Protein AF-A0AAD3Y003-F1 (afdb_monomer_lite)

Radius of gyration: 23.34 Å; chains: 1; bounding box: 51×52×50 Å

pLDDT: mean 77.71, std 16.27, range [41.53, 95.44]

InterPro domains:
  IPR013654 PAS fold-2 [PF08446] (29-73)
  IPR035965 PAS domain superfamily [SSF55785] (35-78)

Organism: Nepenthes gracilis (NCBI:txid150966)

Secondary structure (DSSP, 8-state):
-------GGG-------S-----HHHHHHHHHHHHS-----TTS--EEE-TTT-BEEEE-TTHHHHTT-S--S---TT---SS-TT-B-

Sequence (89 aa):
MSERLVNYSSSTDFNVSTSITSDPTTISAYLQKTQRGSLIQSFGCLIAADEKTFGVLTYSDNALELLNLAPHVVPNIEQREALAFGTDI

Foldseek 3Di:
DDDPPDDPPPPDPPPCPDDPPDDPVNVVVVCCCVVVVPDDDPPAKDWDADPPQQWTPDIDPCHCVRVVQPPPDDDDPPDDRSHDGGDHD

Structure (mmCIF, N/CA/C/O backbone):
data_AF-A0AAD3Y003-F1
#
_entry.id   AF-A0AAD3Y003-F1
#
loop_
_atom_site.group_PDB
_atom_site.id
_atom_site.type_symbol
_atom_site.label_atom_id
_atom_sit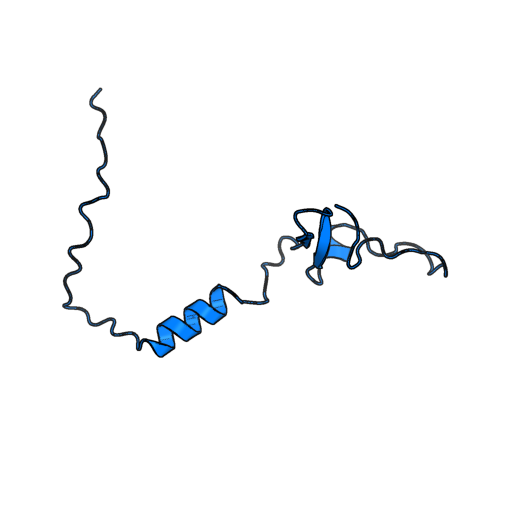e.label_alt_id
_atom_site.label_comp_id
_atom_site.label_asym_id
_atom_site.label_entity_id
_atom_site.label_seq_id
_atom_site.pdbx_PDB_ins_code
_atom_site.Cartn_x
_atom_site.Cartn_y
_atom_site.Cartn_z
_atom_site.occupancy
_atom_site.B_iso_or_equiv
_atom_site.auth_seq_id
_atom_site.auth_comp_id
_atom_site.auth_asym_id
_atom_site.auth_atom_id
_atom_site.pdbx_PDB_model_num
ATOM 1 N N . MET A 1 1 ? 33.364 31.702 5.483 1.00 41.53 1 MET A N 1
ATOM 2 C CA . MET A 1 1 ? 32.806 30.371 5.172 1.00 41.53 1 MET A CA 1
ATOM 3 C C . MET A 1 1 ? 31.835 30.575 4.022 1.00 41.53 1 MET A C 1
ATOM 5 O O . MET A 1 1 ? 30.848 31.261 4.221 1.00 41.53 1 MET A O 1
ATOM 9 N N . SER A 1 2 ? 32.208 30.168 2.806 1.00 47.62 2 SER A N 1
ATOM 10 C CA . SER A 1 2 ? 31.446 30.472 1.585 1.00 47.62 2 SER A CA 1
ATOM 11 C C . SER A 1 2 ? 30.383 29.397 1.375 1.00 47.62 2 SER A C 1
ATOM 13 O O . SER A 1 2 ? 30.727 28.237 1.142 1.00 47.62 2 SER A O 1
ATOM 15 N N . GLU A 1 3 ? 29.112 29.762 1.523 1.00 55.53 3 GLU A N 1
ATOM 16 C CA . GLU A 1 3 ? 27.981 28.866 1.298 1.00 55.53 3 GLU A CA 1
ATOM 17 C C . GLU A 1 3 ? 27.871 28.572 -0.198 1.00 55.53 3 GLU A C 1
ATOM 19 O O . GLU A 1 3 ? 27.558 29.433 -1.021 1.00 55.53 3 GLU A O 1
ATOM 24 N N . ARG A 1 4 ? 28.192 27.333 -0.570 1.00 63.56 4 ARG A N 1
ATOM 25 C CA . ARG A 1 4 ? 28.080 26.859 -1.946 1.00 63.56 4 ARG A CA 1
ATOM 26 C C . ARG A 1 4 ? 26.599 26.581 -2.218 1.00 63.56 4 ARG A C 1
ATOM 28 O O . ARG A 1 4 ? 26.114 25.488 -1.950 1.00 63.56 4 ARG A O 1
ATOM 35 N N . LEU A 1 5 ? 25.880 27.588 -2.710 1.00 66.81 5 LEU A N 1
ATOM 36 C CA . LEU A 1 5 ? 24.508 27.445 -3.197 1.00 66.81 5 LEU A CA 1
ATOM 37 C C . LEU A 1 5 ? 24.515 26.517 -4.422 1.00 66.81 5 LEU A C 1
ATOM 39 O O . LEU A 1 5 ? 24.953 26.903 -5.506 1.00 66.81 5 LEU A O 1
ATOM 43 N N . VAL A 1 6 ? 24.077 25.272 -4.243 1.00 61.84 6 VAL A N 1
ATOM 44 C CA . VAL A 1 6 ? 24.021 24.283 -5.326 1.00 61.84 6 VAL A CA 1
ATOM 45 C C . VAL A 1 6 ? 22.733 24.504 -6.117 1.00 61.84 6 VAL A C 1
ATOM 47 O O . VAL A 1 6 ? 21.648 24.130 -5.680 1.00 61.84 6 VAL A O 1
ATOM 50 N N . ASN A 1 7 ? 22.847 25.152 -7.276 1.00 55.34 7 ASN A N 1
ATOM 51 C CA . ASN A 1 7 ? 21.736 25.334 -8.203 1.00 55.34 7 ASN A CA 1
ATOM 52 C C . ASN A 1 7 ? 21.551 24.054 -9.040 1.00 55.34 7 ASN A C 1
ATOM 54 O O . ASN A 1 7 ? 22.371 23.746 -9.901 1.00 55.34 7 ASN A O 1
ATOM 58 N N . TYR A 1 8 ? 20.477 23.308 -8.774 1.00 55.72 8 TYR A N 1
ATOM 59 C CA . TYR A 1 8 ? 20.128 22.061 -9.471 1.00 55.72 8 TYR A CA 1
ATOM 60 C C . TYR A 1 8 ? 19.499 22.275 -10.858 1.00 55.72 8 TYR A C 1
ATOM 62 O O . TYR A 1 8 ? 19.235 21.312 -11.574 1.00 55.72 8 TYR A O 1
ATOM 70 N N . SER A 1 9 ? 19.266 23.525 -11.267 1.00 60.09 9 SER A N 1
ATOM 71 C CA . SER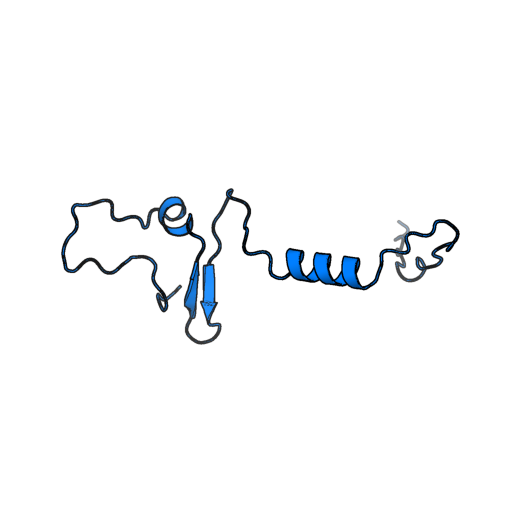 A 1 9 ? 18.490 23.853 -12.466 1.00 60.09 9 SER A CA 1
ATOM 72 C C . SER A 1 9 ? 19.269 23.755 -13.788 1.00 60.09 9 SER A C 1
ATOM 74 O O . SER A 1 9 ? 18.719 24.128 -14.821 1.00 60.09 9 SER A O 1
ATOM 76 N N . SER A 1 10 ? 20.524 23.280 -13.793 1.00 57.53 10 SER A N 1
ATOM 77 C CA . SER A 1 10 ? 21.364 23.241 -15.007 1.00 57.53 10 SER A CA 1
ATOM 78 C C . SER A 1 10 ? 21.718 21.840 -15.524 1.00 57.53 10 SER A C 1
ATOM 80 O O . SER A 1 10 ? 22.611 21.719 -16.358 1.00 57.53 10 SER A O 1
ATOM 82 N N . SER A 1 11 ? 21.068 20.770 -15.060 1.00 54.50 11 SER A N 1
ATOM 83 C CA . SER A 1 11 ? 21.366 19.417 -15.555 1.00 54.50 11 SER A CA 1
ATOM 84 C C . SER A 1 11 ? 20.210 18.846 -16.372 1.00 54.50 11 SER A C 1
ATOM 86 O O . SER A 1 11 ? 19.504 17.949 -15.928 1.00 54.50 11 SER A O 1
ATOM 88 N N . THR A 1 12 ? 20.008 19.383 -17.577 1.00 58.47 12 THR A N 1
ATOM 89 C CA . THR A 1 12 ? 19.271 18.682 -18.647 1.00 58.47 12 THR A CA 1
ATOM 90 C C . THR A 1 12 ? 19.937 18.848 -20.016 1.00 58.47 12 THR A C 1
ATOM 92 O O . THR A 1 12 ? 19.263 18.854 -21.035 1.00 58.47 12 THR A O 1
ATOM 95 N N . ASP A 1 13 ? 21.270 18.892 -20.078 1.00 49.47 13 ASP A N 1
ATOM 96 C CA . ASP A 1 13 ? 21.973 18.662 -21.347 1.00 49.47 13 ASP A CA 1
ATOM 97 C C . ASP A 1 13 ? 22.224 17.156 -21.508 1.00 49.47 13 ASP A C 1
ATOM 99 O O . ASP A 1 13 ? 23.326 16.635 -21.324 1.00 49.47 13 ASP A O 1
ATOM 103 N N . PHE A 1 14 ? 21.143 16.423 -21.789 1.00 54.28 14 PHE A N 1
ATOM 104 C CA . PHE A 1 14 ? 21.197 15.008 -22.142 1.00 54.28 14 PHE A CA 1
ATOM 105 C C . PHE A 1 14 ? 21.755 14.893 -23.565 1.00 54.28 14 PHE A C 1
ATOM 107 O O . PHE A 1 14 ? 21.032 15.050 -24.548 1.00 54.28 14 PHE A O 1
ATOM 114 N N . ASN A 1 15 ? 23.065 14.654 -23.686 1.00 50.00 15 ASN A N 1
ATOM 115 C CA . ASN A 1 15 ? 23.697 14.303 -24.955 1.00 50.00 15 ASN A CA 1
ATOM 116 C C . ASN A 1 15 ? 23.043 13.021 -25.501 1.00 50.00 15 ASN A C 1
ATOM 118 O O . ASN A 1 15 ? 23.347 11.913 -25.059 1.00 50.00 15 ASN A O 1
ATOM 122 N N . VAL A 1 16 ? 22.140 13.195 -26.467 1.00 55.72 16 VAL A N 1
ATOM 123 C CA . VAL A 1 16 ? 21.288 12.175 -27.097 1.00 55.72 16 VAL A CA 1
ATOM 124 C C . VAL A 1 16 ? 22.084 11.261 -28.053 1.00 55.72 16 VAL A C 1
ATOM 126 O O . VAL A 1 16 ? 2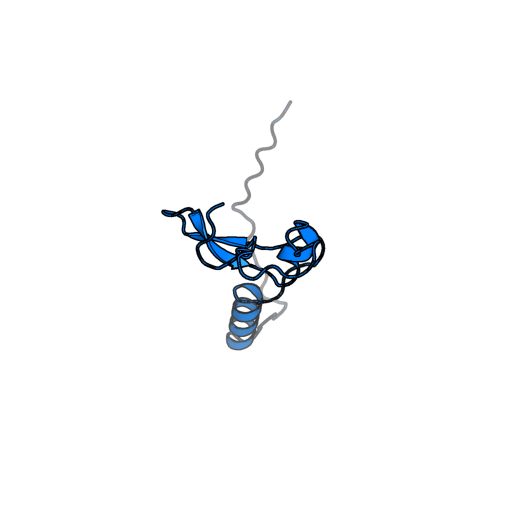1.636 10.891 -29.126 1.00 55.72 16 VAL A O 1
ATOM 129 N N . SER A 1 17 ? 23.304 10.879 -27.673 1.00 49.78 17 SER A N 1
ATOM 130 C CA . SER A 1 17 ? 24.184 10.010 -28.473 1.00 49.78 17 SER A CA 1
ATOM 131 C C . SER A 1 17 ? 24.351 8.607 -27.876 1.00 49.78 17 SER A C 1
ATOM 133 O O . SER A 1 17 ? 25.197 7.830 -28.306 1.00 49.78 17 SER A O 1
ATOM 135 N N . THR A 1 18 ? 23.533 8.234 -26.891 1.00 49.75 18 THR A N 1
ATOM 136 C CA . THR A 1 18 ? 23.327 6.834 -26.497 1.00 49.75 18 THR A CA 1
ATOM 137 C C . THR A 1 18 ? 21.830 6.606 -26.407 1.00 49.75 18 THR A C 1
ATOM 139 O O . THR A 1 18 ? 21.184 6.937 -25.418 1.00 49.75 18 THR A O 1
ATOM 142 N N . SER A 1 19 ? 21.275 6.113 -27.507 1.00 52.41 19 SER A N 1
ATOM 143 C CA . SER A 1 19 ? 19.865 5.814 -27.709 1.00 52.41 19 SER A CA 1
ATOM 144 C C . SER A 1 19 ? 19.366 4.774 -26.700 1.00 52.41 19 SER A C 1
ATOM 146 O O . SER A 1 19 ? 19.273 3.591 -27.007 1.00 52.41 19 SER A O 1
ATOM 148 N N . ILE A 1 20 ? 18.986 5.207 -25.497 1.00 60.88 20 ILE A N 1
ATOM 149 C CA . ILE A 1 20 ? 17.981 4.500 -24.699 1.00 60.88 20 ILE A CA 1
ATOM 150 C C . ILE A 1 20 ? 16.627 4.912 -25.281 1.00 60.88 20 ILE A C 1
ATOM 152 O O . ILE A 1 20 ? 15.871 5.669 -24.681 1.00 60.88 20 ILE A O 1
ATOM 156 N N . THR A 1 21 ? 16.327 4.483 -26.505 1.00 59.78 21 THR A N 1
ATOM 157 C CA . THR A 1 21 ? 14.961 4.565 -27.027 1.00 59.78 21 THR A CA 1
ATOM 158 C C . THR A 1 21 ? 14.200 3.389 -26.431 1.00 59.78 21 THR A C 1
ATOM 160 O O . THR A 1 21 ? 13.983 2.378 -27.099 1.00 59.78 21 THR A O 1
ATOM 163 N N . SER A 1 22 ? 13.878 3.458 -25.138 1.00 65.19 22 SER A N 1
ATOM 164 C CA . SER A 1 22 ? 12.883 2.549 -24.585 1.00 65.19 22 SER A CA 1
ATOM 165 C C . SER A 1 22 ? 11.551 2.887 -25.243 1.00 65.19 22 SER A C 1
ATOM 167 O O . SER A 1 22 ? 11.121 4.040 -25.266 1.00 65.19 22 SER A O 1
ATOM 169 N N . ASP A 1 23 ? 10.927 1.876 -25.839 1.00 81.12 23 ASP A N 1
ATOM 170 C CA . ASP A 1 23 ? 9.633 2.037 -26.480 1.00 81.12 23 ASP A CA 1
ATOM 171 C C . ASP A 1 23 ? 8.619 2.604 -25.456 1.00 81.12 23 ASP A C 1
ATOM 173 O O . ASP A 1 23 ? 8.600 2.141 -24.306 1.00 81.12 23 ASP A O 1
ATOM 177 N N . PRO A 1 24 ? 7.779 3.595 -25.817 1.00 85.50 24 PRO A N 1
ATOM 178 C CA . PRO A 1 24 ? 6.811 4.199 -24.897 1.00 85.50 24 PRO A CA 1
ATOM 179 C C . PRO A 1 24 ? 5.910 3.180 -24.183 1.00 85.50 24 PRO A C 1
ATOM 181 O O . PRO A 1 24 ? 5.500 3.406 -23.039 1.00 85.50 24 PRO A O 1
ATOM 184 N N . THR A 1 25 ? 5.631 2.032 -24.811 1.00 87.50 25 THR A N 1
ATOM 185 C CA . THR A 1 25 ? 4.871 0.938 -24.190 1.00 87.50 25 THR A CA 1
ATOM 186 C C . THR A 1 25 ? 5.664 0.244 -23.084 1.00 87.50 25 THR A C 1
ATOM 188 O O . THR A 1 25 ? 5.091 -0.101 -22.053 1.00 87.50 25 THR A O 1
ATOM 191 N N . THR A 1 26 ? 6.987 0.122 -23.230 1.00 90.94 26 THR A N 1
ATOM 192 C CA . THR A 1 26 ? 7.879 -0.452 -22.210 1.00 90.94 26 THR A CA 1
ATOM 193 C C . THR A 1 26 ? 7.936 0.446 -20.978 1.00 90.94 26 THR A C 1
ATOM 195 O O . THR A 1 26 ? 7.835 -0.041 -19.851 1.00 90.94 26 THR A O 1
ATOM 198 N N . ILE A 1 27 ? 8.032 1.764 -21.182 1.00 92.50 27 ILE A N 1
ATOM 199 C CA . ILE A 1 27 ? 7.991 2.748 -20.091 1.00 92.50 27 ILE A CA 1
ATOM 200 C C . ILE A 1 27 ? 6.638 2.676 -19.374 1.00 92.50 27 ILE A C 1
ATOM 202 O O . ILE A 1 27 ? 6.590 2.593 -18.148 1.00 92.50 27 ILE A O 1
ATOM 206 N N . SER A 1 28 ? 5.539 2.644 -20.133 1.00 92.25 28 SER A N 1
ATOM 207 C CA . SER A 1 28 ? 4.182 2.580 -19.578 1.00 92.25 28 SER A CA 1
ATOM 208 C C . SER A 1 28 ? 3.945 1.297 -18.777 1.00 92.25 28 SER A C 1
ATOM 210 O O . SER A 1 28 ? 3.425 1.354 -17.664 1.00 92.25 28 SER A O 1
ATOM 212 N N . ALA A 1 29 ? 4.383 0.146 -19.296 1.00 92.38 29 ALA A N 1
ATOM 213 C CA . ALA A 1 29 ? 4.276 -1.139 -18.611 1.00 92.38 29 ALA A CA 1
ATOM 214 C C . ALA A 1 29 ? 5.088 -1.163 -17.306 1.00 92.38 29 ALA A C 1
ATOM 216 O O . ALA A 1 29 ? 4.605 -1.651 -16.282 1.00 92.38 29 ALA A O 1
ATOM 217 N N . TYR A 1 30 ? 6.301 -0.598 -17.316 1.00 93.06 30 TYR A N 1
ATOM 218 C CA . TYR A 1 30 ? 7.120 -0.474 -16.112 1.00 93.06 30 TYR A CA 1
ATOM 219 C C . TYR A 1 30 ? 6.457 0.425 -15.063 1.00 93.06 30 TYR A C 1
ATOM 221 O O . TYR A 1 30 ? 6.341 0.028 -13.904 1.00 93.06 30 TYR A O 1
ATOM 229 N N . LEU A 1 31 ? 5.967 1.604 -15.461 1.00 93.44 31 LEU A N 1
ATOM 230 C CA . LEU A 1 31 ? 5.279 2.519 -14.549 1.00 93.44 31 LEU A CA 1
ATOM 231 C C . LEU A 1 31 ? 4.026 1.882 -13.955 1.00 93.44 31 LEU A C 1
ATOM 233 O O . LEU A 1 31 ? 3.833 1.947 -12.744 1.00 93.44 31 LEU A O 1
ATOM 237 N N . GLN A 1 32 ? 3.224 1.200 -14.774 1.00 94.06 32 GLN A N 1
ATOM 238 C CA . GLN A 1 32 ? 2.049 0.482 -14.295 1.00 94.06 32 GLN A CA 1
ATOM 239 C C . GLN A 1 32 ? 2.427 -0.581 -13.256 1.00 94.06 32 GLN A C 1
ATOM 241 O O . GLN A 1 32 ? 1.776 -0.673 -12.216 1.00 94.06 32 GLN A O 1
ATOM 246 N N . LYS A 1 33 ? 3.493 -1.354 -13.504 1.00 92.94 33 LYS A N 1
ATOM 247 C CA . LYS A 1 33 ? 3.973 -2.383 -12.574 1.00 92.94 33 LYS A CA 1
ATOM 248 C C . LYS A 1 33 ? 4.499 -1.796 -11.265 1.00 92.94 33 LYS A C 1
ATOM 250 O O . LYS A 1 33 ? 4.264 -2.383 -10.218 1.00 92.94 33 LYS A O 1
ATOM 255 N N . THR A 1 34 ? 5.203 -0.670 -11.312 1.00 92.12 34 THR A N 1
ATOM 256 C CA . THR A 1 34 ? 5.783 -0.045 -10.114 1.00 92.12 34 THR A CA 1
ATOM 257 C C . THR A 1 34 ? 4.727 0.696 -9.293 1.00 92.12 34 THR A C 1
ATOM 259 O O . THR A 1 34 ? 4.722 0.594 -8.074 1.00 92.12 34 THR A O 1
ATOM 262 N N . GLN A 1 35 ? 3.799 1.406 -9.941 1.00 92.12 35 GLN A N 1
ATOM 263 C CA . GLN A 1 35 ? 2.763 2.198 -9.262 1.00 92.12 35 GLN A CA 1
ATOM 264 C C . GLN A 1 35 ? 1.597 1.354 -8.741 1.00 92.12 35 GLN A C 1
ATOM 266 O O . GLN A 1 35 ? 0.956 1.730 -7.766 1.00 92.12 35 GLN A O 1
ATOM 271 N N . ARG A 1 36 ? 1.292 0.235 -9.407 1.00 89.44 36 ARG A N 1
ATOM 272 C CA . ARG A 1 36 ? 0.207 -0.689 -9.032 1.00 89.44 36 ARG A CA 1
ATOM 273 C C . ARG A 1 36 ? 0.730 -2.093 -8.747 1.00 89.44 36 ARG A C 1
ATOM 275 O O . ARG A 1 36 ? 0.016 -3.079 -8.917 1.00 89.44 36 ARG A O 1
ATOM 282 N N . GLY A 1 37 ? 1.995 -2.186 -8.352 1.00 84.50 37 GLY A N 1
ATOM 283 C CA . GLY A 1 37 ? 2.580 -3.434 -7.897 1.00 84.50 37 GLY A CA 1
ATOM 284 C C . GLY A 1 37 ? 1.888 -3.862 -6.612 1.00 84.50 37 GLY A C 1
ATOM 285 O O . GLY A 1 37 ? 1.943 -3.151 -5.618 1.00 84.50 37 GLY A O 1
ATOM 286 N N . SER A 1 38 ? 1.238 -5.023 -6.622 1.00 84.69 38 SER A N 1
ATOM 287 C CA . SER A 1 38 ? 0.534 -5.560 -5.448 1.00 84.69 38 SER A CA 1
ATOM 288 C C . SER A 1 38 ? 1.467 -6.290 -4.468 1.00 84.69 38 SER A C 1
ATOM 290 O O . SER A 1 38 ? 1.007 -7.095 -3.663 1.00 84.69 38 SER A O 1
ATOM 292 N N . LEU A 1 39 ? 2.782 -6.068 -4.566 1.00 90.69 39 LEU A N 1
ATOM 293 C CA . LEU A 1 39 ? 3.791 -6.718 -3.733 1.00 90.69 39 LEU A CA 1
ATOM 294 C C . LEU A 1 39 ? 4.454 -5.687 -2.821 1.00 90.69 39 LEU A C 1
ATOM 296 O O . LEU A 1 39 ? 4.918 -4.649 -3.289 1.00 90.69 39 LEU A O 1
ATOM 300 N N . ILE A 1 40 ? 4.551 -6.022 -1.539 1.00 92.31 40 ILE A N 1
ATOM 301 C CA . ILE A 1 40 ? 5.262 -5.242 -0.525 1.00 92.31 40 ILE A CA 1
ATOM 302 C C . ILE A 1 40 ? 6.506 -5.998 -0.047 1.00 92.31 40 ILE A C 1
ATOM 304 O O . ILE A 1 40 ? 6.600 -7.218 -0.185 1.00 92.31 40 ILE A O 1
ATOM 308 N N . GLN A 1 41 ? 7.478 -5.280 0.513 1.00 91.69 41 GLN A N 1
ATOM 309 C CA . GLN A 1 41 ? 8.629 -5.916 1.155 1.00 91.69 41 GLN A CA 1
ATOM 310 C C . GLN A 1 41 ? 8.212 -6.502 2.511 1.00 91.69 41 GLN A C 1
ATOM 312 O O . GLN A 1 41 ? 7.546 -5.841 3.300 1.00 91.69 41 GLN A O 1
ATOM 317 N N . SER A 1 42 ? 8.638 -7.730 2.802 1.00 91.12 42 SER A N 1
ATOM 318 C CA . SER A 1 42 ? 8.161 -8.516 3.950 1.00 91.12 42 SER A CA 1
ATOM 319 C C . SER A 1 42 ? 8.712 -8.093 5.316 1.00 91.12 42 SER A C 1
ATOM 321 O O . SER A 1 42 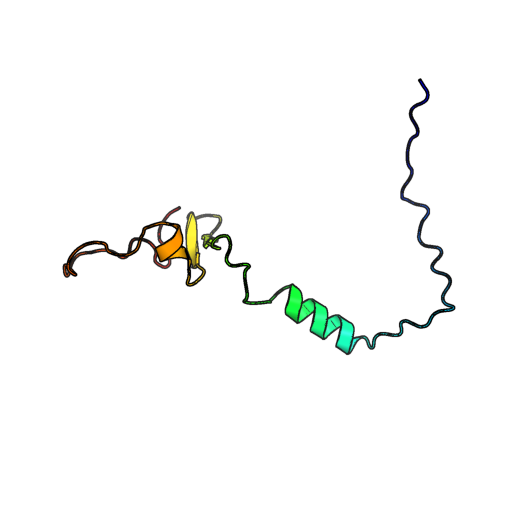? 8.379 -8.724 6.313 1.00 91.12 42 SER A O 1
ATOM 323 N N . PHE A 1 43 ? 9.563 -7.063 5.392 1.00 93.38 43 PHE A N 1
ATOM 324 C CA . PHE A 1 43 ? 10.096 -6.588 6.677 1.00 93.38 43 PHE A CA 1
ATOM 325 C C . PHE A 1 43 ? 9.032 -5.896 7.544 1.00 93.38 43 PHE A C 1
ATOM 327 O O . PHE A 1 43 ? 9.251 -5.698 8.735 1.00 93.38 43 PHE A O 1
ATOM 334 N N . GLY A 1 44 ? 7.909 -5.502 6.944 1.00 93.12 44 GLY A N 1
ATOM 335 C CA . GLY A 1 44 ? 6.770 -4.893 7.617 1.00 93.12 44 GLY A CA 1
ATOM 336 C C . GLY A 1 44 ? 5.465 -5.263 6.919 1.00 93.12 44 GLY A C 1
ATOM 337 O O . GLY A 1 44 ? 5.442 -6.110 6.024 1.00 93.12 44 GLY A O 1
ATOM 338 N N . CYS A 1 45 ? 4.375 -4.627 7.332 1.00 94.31 45 CYS A N 1
ATOM 339 C CA . CYS A 1 45 ? 3.054 -4.791 6.734 1.00 94.31 45 CYS A CA 1
ATOM 340 C C . CYS A 1 45 ? 2.520 -3.454 6.212 1.00 94.31 45 CYS A C 1
ATOM 342 O O . CYS A 1 45 ? 2.962 -2.384 6.632 1.00 94.31 45 CYS A O 1
ATOM 344 N N . LEU A 1 46 ? 1.556 -3.523 5.298 1.00 94.38 46 LEU A N 1
ATOM 345 C CA . LEU A 1 46 ? 0.853 -2.363 4.762 1.00 94.38 46 LEU A CA 1
ATOM 346 C C . LEU A 1 46 ? -0.599 -2.391 5.235 1.00 94.38 46 LEU A C 1
ATOM 348 O O . LEU A 1 46 ? -1.261 -3.420 5.124 1.00 94.38 46 LEU A O 1
ATOM 352 N N . ILE A 1 47 ? -1.092 -1.248 5.706 1.00 94.31 47 ILE A N 1
ATOM 353 C CA . ILE A 1 47 ? -2.508 -1.005 5.983 1.00 94.31 47 ILE A CA 1
ATOM 354 C C . ILE A 1 47 ? -2.889 0.269 5.237 1.00 94.31 47 ILE A C 1
ATOM 356 O O . ILE A 1 47 ? -2.247 1.305 5.406 1.00 94.31 47 ILE A O 1
ATOM 360 N N . ALA A 1 48 ? -3.912 0.186 4.396 1.00 94.00 48 ALA A N 1
ATOM 361 C CA . ALA A 1 48 ? -4.549 1.351 3.805 1.00 94.00 48 ALA A CA 1
ATOM 362 C C . ALA A 1 48 ? -5.822 1.649 4.591 1.00 94.00 48 ALA A C 1
ATOM 364 O O . ALA A 1 48 ? -6.616 0.739 4.822 1.00 94.00 48 ALA A O 1
ATOM 365 N N . ALA A 1 49 ? -6.026 2.907 4.966 1.00 94.94 49 ALA A N 1
ATOM 366 C CA . ALA A 1 49 ? -7.207 3.360 5.687 1.00 94.94 49 ALA A CA 1
ATOM 367 C C . ALA A 1 49 ? -7.884 4.516 4.946 1.00 94.94 49 ALA A C 1
ATOM 369 O O . ALA A 1 49 ? -7.252 5.230 4.164 1.00 94.94 49 ALA A O 1
ATOM 370 N N . ASP A 1 50 ? -9.180 4.671 5.181 1.00 95.44 50 ASP A N 1
ATOM 371 C CA . ASP A 1 50 ? -9.964 5.793 4.695 1.00 95.44 50 ASP A CA 1
ATOM 372 C C . ASP A 1 50 ? -9.615 7.054 5.490 1.00 95.44 50 ASP A C 1
ATOM 374 O O . ASP A 1 50 ? -9.609 7.049 6.717 1.00 95.44 50 ASP A O 1
ATOM 378 N N . GLU A 1 51 ? -9.351 8.152 4.789 1.00 93.88 51 GLU A N 1
ATOM 379 C CA . GLU A 1 51 ? -8.891 9.406 5.399 1.00 93.88 51 GLU A CA 1
ATOM 380 C C . GLU A 1 51 ? -9.906 10.010 6.382 1.00 93.88 51 GLU A C 1
ATOM 382 O O . GLU A 1 51 ? -9.522 10.678 7.339 1.00 93.88 51 GLU A O 1
ATOM 387 N N . LYS A 1 52 ? -11.209 9.815 6.147 1.00 94.94 52 LYS A N 1
ATOM 388 C CA . LYS A 1 52 ? -12.266 10.487 6.917 1.00 94.94 52 LYS A CA 1
ATOM 389 C C . LYS A 1 52 ? -12.734 9.664 8.101 1.00 94.94 52 LYS A C 1
ATOM 391 O O . LYS A 1 52 ? -13.096 10.223 9.132 1.00 94.94 52 LYS A O 1
ATOM 396 N N . THR A 1 53 ? -12.820 8.358 7.901 1.00 93.69 53 THR A N 1
ATOM 397 C CA . THR A 1 53 ? -13.380 7.419 8.873 1.00 93.69 53 THR A CA 1
ATOM 398 C C . THR A 1 53 ? -12.312 6.668 9.643 1.00 93.69 53 THR A C 1
ATOM 400 O O . THR A 1 53 ? -12.674 5.992 10.595 1.00 93.69 53 THR A O 1
ATOM 403 N N . PHE A 1 54 ? -11.044 6.749 9.218 1.00 91.00 54 PHE A N 1
ATOM 404 C CA . PHE A 1 54 ? -9.943 5.926 9.724 1.00 91.00 54 PHE A CA 1
ATOM 405 C C . PHE A 1 54 ? -10.231 4.415 9.633 1.00 91.00 54 PHE A C 1
ATOM 407 O O . PHE A 1 54 ? -9.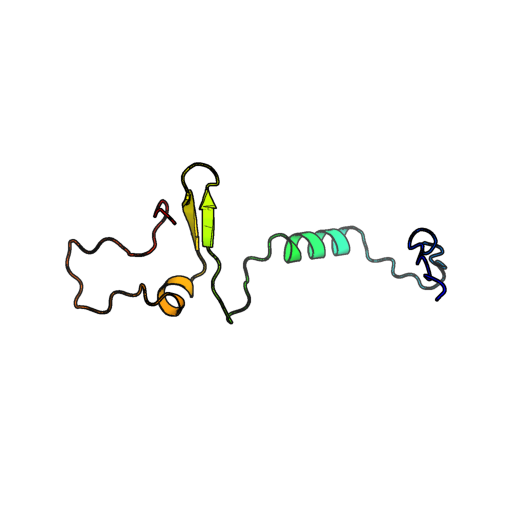554 3.592 10.234 1.00 91.00 54 PHE A O 1
ATOM 414 N N . GLY A 1 55 ? -11.204 4.012 8.810 1.00 92.38 55 GLY A N 1
ATOM 415 C CA . GLY A 1 55 ? -11.528 2.611 8.590 1.00 92.38 55 GLY A CA 1
ATOM 416 C C . GLY A 1 55 ? -10.519 1.937 7.661 1.00 92.38 55 GLY A C 1
ATOM 417 O O . GLY A 1 55 ? -10.209 2.464 6.593 1.00 92.38 55 GLY A O 1
ATOM 418 N N . VAL A 1 56 ? -10.050 0.740 8.012 1.00 93.38 56 VAL A N 1
ATOM 419 C CA . VAL A 1 56 ? -9.172 -0.078 7.164 1.00 93.38 56 VAL A CA 1
ATOM 420 C C . VAL A 1 56 ? -9.862 -0.401 5.835 1.00 93.38 56 VAL A C 1
ATOM 422 O O . VAL A 1 56 ? -10.909 -1.045 5.790 1.00 93.38 56 VAL A O 1
ATOM 425 N N . LEU A 1 57 ? -9.242 0.009 4.734 1.00 93.62 57 LEU A N 1
ATOM 426 C CA . LEU A 1 57 ? -9.667 -0.270 3.364 1.00 93.62 57 LEU A CA 1
ATOM 427 C C . LEU A 1 57 ? -9.046 -1.541 2.803 1.00 93.62 57 LEU A C 1
ATOM 429 O O . LEU A 1 57 ? -9.660 -2.178 1.959 1.00 93.62 57 LEU A O 1
ATOM 433 N N . THR A 1 58 ? -7.818 -1.869 3.208 1.00 92.81 58 THR A N 1
ATOM 434 C CA . THR A 1 58 ? -7.125 -3.119 2.869 1.00 92.81 58 THR A CA 1
ATOM 435 C C . THR A 1 58 ? -5.881 -3.268 3.737 1.00 92.81 58 THR A C 1
ATOM 437 O O . THR A 1 58 ? -5.332 -2.280 4.227 1.00 92.81 58 THR A O 1
ATOM 440 N N . TYR A 1 59 ? -5.396 -4.495 3.888 1.00 93.75 59 TYR A N 1
ATOM 441 C CA . TYR A 1 59 ? -4.139 -4.800 4.562 1.00 93.75 59 TYR A CA 1
ATOM 442 C C . TYR A 1 59 ? -3.374 -5.895 3.806 1.00 93.75 59 TYR A C 1
ATOM 444 O O . TYR A 1 59 ? -3.956 -6.601 2.986 1.00 93.75 59 TYR A O 1
ATOM 452 N N . SER A 1 60 ? -2.065 -6.004 4.031 1.00 94.12 60 SER A N 1
ATOM 453 C CA . SER A 1 60 ? -1.240 -7.082 3.471 1.00 94.12 60 SER A CA 1
ATOM 454 C C . SER A 1 60 ? -1.411 -8.387 4.251 1.00 94.12 60 SER A C 1
ATOM 456 O O . SER A 1 60 ? -1.593 -8.358 5.464 1.00 94.12 60 SER A O 1
ATOM 458 N N . ASP A 1 61 ? -1.270 -9.537 3.591 1.00 90.62 61 ASP A N 1
ATOM 459 C CA . ASP A 1 61 ? -1.513 -10.859 4.200 1.00 90.62 61 ASP A CA 1
ATOM 460 C C . ASP A 1 61 ? -0.704 -11.113 5.487 1.00 90.62 61 ASP A C 1
ATOM 462 O O . ASP A 1 61 ? -1.177 -11.759 6.418 1.00 90.62 61 ASP A O 1
ATOM 466 N N . ASN A 1 62 ? 0.509 -10.560 5.575 1.00 92.31 62 ASN A N 1
ATOM 467 C CA . ASN A 1 62 ? 1.384 -10.690 6.742 1.00 92.31 62 ASN A CA 1
ATOM 468 C C . ASN A 1 62 ? 1.018 -9.762 7.920 1.00 92.31 62 ASN A C 1
ATOM 470 O O . ASN A 1 62 ? 1.656 -9.846 8.969 1.00 92.31 62 ASN A O 1
ATOM 474 N N . ALA A 1 63 ? 0.031 -8.868 7.773 1.00 92.94 63 ALA A N 1
ATOM 475 C CA . ALA A 1 63 ? -0.307 -7.866 8.784 1.00 92.94 63 ALA A CA 1
ATOM 476 C C . ALA A 1 63 ? -0.783 -8.491 10.100 1.00 92.94 63 ALA A C 1
ATOM 478 O O . ALA A 1 63 ? -0.357 -8.056 11.167 1.00 92.94 63 ALA A O 1
ATOM 479 N N . LEU A 1 64 ? -1.618 -9.534 10.044 1.00 89.06 64 LEU A N 1
ATOM 480 C CA . LEU A 1 64 ? -2.148 -10.176 11.253 1.00 89.06 64 LEU A CA 1
ATOM 481 C C . LEU A 1 64 ? -1.041 -10.818 12.096 1.00 89.06 64 LEU A C 1
ATOM 483 O O . LEU A 1 64 ? -1.084 -10.749 13.323 1.00 89.06 64 LEU A O 1
ATOM 487 N N . GLU A 1 65 ? -0.055 -11.432 11.442 1.00 88.56 65 GLU A N 1
ATOM 488 C CA . GLU A 1 65 ? 1.079 -12.067 12.112 1.00 88.56 65 GLU A CA 1
ATOM 489 C C . GLU A 1 65 ? 2.027 -11.016 12.703 1.00 88.56 65 GLU A C 1
ATOM 491 O O . GLU A 1 65 ? 2.312 -11.047 13.898 1.00 88.56 65 GLU A O 1
ATOM 496 N N . LEU A 1 66 ? 2.454 -10.034 11.898 1.00 90.06 66 LEU A N 1
ATOM 497 C CA . LEU A 1 66 ? 3.389 -8.984 12.325 1.00 90.06 66 LEU A CA 1
ATOM 498 C C . LEU A 1 66 ? 2.841 -8.110 13.455 1.00 90.06 66 LEU A C 1
ATOM 500 O O . LEU A 1 66 ? 3.604 -7.663 14.310 1.00 90.06 66 LEU A O 1
ATOM 504 N N . LEU A 1 67 ? 1.530 -7.869 13.465 1.00 89.69 67 LEU A N 1
ATOM 505 C CA . LEU A 1 67 ? 0.866 -7.084 14.502 1.00 89.69 67 LEU A CA 1
ATOM 506 C C . LEU A 1 67 ? 0.397 -7.933 15.694 1.00 89.69 67 LEU A C 1
ATOM 508 O O . LEU A 1 67 ? -0.190 -7.387 16.623 1.00 89.69 67 LEU A O 1
ATOM 512 N N . ASN A 1 68 ? 0.669 -9.246 15.703 1.00 85.88 68 ASN A N 1
ATOM 513 C CA . ASN A 1 68 ? 0.198 -10.193 16.723 1.00 85.88 68 ASN A CA 1
ATOM 514 C C . ASN A 1 68 ? -1.328 -10.144 16.939 1.00 85.88 68 ASN A C 1
ATOM 516 O O . ASN A 1 68 ? -1.823 -10.298 18.054 1.00 85.88 68 ASN A O 1
ATOM 520 N N . LEU A 1 69 ? -2.072 -9.922 15.853 1.00 82.69 69 LEU A N 1
ATOM 521 C CA . LEU A 1 69 ? -3.536 -9.866 15.826 1.00 82.69 69 LEU A CA 1
ATOM 522 C C . LEU A 1 69 ? -4.162 -11.231 15.516 1.00 82.69 69 LEU A C 1
ATOM 524 O O . LEU A 1 69 ? -5.383 -11.383 15.565 1.00 82.69 69 LEU A O 1
ATOM 528 N N . ALA A 1 70 ? -3.336 -12.230 15.196 1.00 74.81 70 ALA A N 1
ATOM 529 C CA . ALA A 1 70 ? -3.786 -13.598 15.012 1.00 74.81 70 ALA A CA 1
ATOM 530 C C . ALA A 1 70 ? -4.449 -14.127 16.305 1.00 74.81 70 ALA A C 1
ATOM 532 O O . ALA A 1 70 ? -3.900 -13.944 17.397 1.00 74.81 70 ALA A O 1
ATOM 533 N N . PRO A 1 71 ? -5.613 -14.797 16.214 1.00 67.06 71 PRO A N 1
ATOM 534 C CA . PRO A 1 71 ? -6.320 -15.307 17.382 1.00 67.06 71 PRO A CA 1
ATOM 535 C C . PRO A 1 71 ? -5.460 -16.348 18.111 1.00 67.06 71 PRO A C 1
ATOM 537 O O . PRO A 1 71 ? -5.288 -17.475 17.657 1.00 67.06 71 PRO A O 1
ATOM 540 N N . HIS A 1 72 ? -4.906 -15.959 19.261 1.00 64.00 72 HIS A N 1
ATOM 541 C CA . HIS A 1 72 ? -4.007 -16.794 20.068 1.00 64.00 72 HIS A CA 1
ATOM 542 C C . HIS A 1 72 ? -4.753 -17.790 20.981 1.00 64.00 72 HIS A C 1
ATOM 544 O O . HIS A 1 72 ? -4.147 -18.460 21.814 1.00 64.00 72 HIS A O 1
ATOM 550 N N . VAL A 1 73 ? -6.083 -17.874 20.870 1.00 61.00 73 VAL A N 1
ATOM 551 C CA . VAL A 1 73 ? -6.940 -18.681 21.747 1.00 61.00 73 VAL A CA 1
ATOM 552 C C . VAL A 1 73 ? -8.022 -19.360 20.913 1.00 61.00 73 VAL A C 1
ATOM 554 O O . VAL A 1 73 ? -8.462 -18.810 19.907 1.00 61.00 73 VAL A O 1
ATOM 557 N N . VAL A 1 74 ? -8.412 -20.560 21.354 1.00 62.91 74 VAL A N 1
ATOM 558 C CA . VAL A 1 74 ? -9.471 -21.431 20.818 1.00 62.91 74 VAL A CA 1
ATOM 559 C C . VAL A 1 74 ? -10.609 -20.616 20.181 1.00 62.91 74 VAL A C 1
ATOM 561 O O . VAL A 1 74 ? -11.121 -19.722 20.857 1.00 62.91 74 VAL A O 1
ATOM 564 N N . PRO A 1 75 ? -11.016 -20.903 18.928 1.00 56.81 75 PRO A N 1
ATOM 565 C CA . PRO A 1 75 ? -12.007 -20.097 18.222 1.00 56.81 75 PRO A CA 1
ATOM 566 C C . PRO A 1 75 ? -13.324 -20.037 19.007 1.00 56.81 75 PRO A C 1
ATOM 568 O O . PRO A 1 75 ? -14.027 -21.037 19.154 1.00 56.81 75 PRO A O 1
ATOM 571 N N . ASN A 1 76 ? -13.639 -18.853 19.526 1.00 58.72 76 ASN A N 1
ATOM 572 C CA . ASN A 1 76 ? -14.910 -18.497 20.136 1.00 58.72 76 ASN A CA 1
ATOM 573 C C . ASN A 1 76 ? -15.779 -17.805 19.077 1.00 58.72 76 ASN A C 1
ATOM 575 O O . ASN A 1 76 ? -15.308 -16.936 18.346 1.00 58.72 76 ASN A O 1
ATOM 579 N N . ILE A 1 77 ? -17.059 -18.173 19.015 1.00 64.81 77 ILE A N 1
ATOM 580 C CA . ILE A 1 77 ? -18.011 -17.744 17.979 1.00 64.81 77 ILE A CA 1
ATOM 581 C C . ILE A 1 77 ? -18.243 -16.218 17.953 1.00 64.81 77 ILE A C 1
ATOM 583 O O . ILE A 1 77 ? -18.760 -15.690 16.974 1.00 64.81 77 ILE A O 1
ATOM 587 N N . GLU A 1 78 ? -17.846 -15.510 19.016 1.00 59.88 78 GLU A N 1
ATOM 588 C CA . GLU A 1 78 ? -17.993 -14.056 19.172 1.00 59.88 78 GLU A CA 1
ATOM 589 C C . GLU A 1 78 ? -16.684 -13.264 18.982 1.00 59.88 78 GLU A C 1
ATOM 591 O O . GLU A 1 78 ? -16.663 -12.048 19.182 1.00 59.88 78 GLU A O 1
ATOM 596 N N . GLN A 1 79 ? -15.570 -13.910 18.616 1.00 60.41 79 GLN A N 1
ATOM 597 C CA . GLN A 1 79 ? -14.313 -13.195 18.386 1.00 60.41 79 GLN A CA 1
ATOM 598 C C . GLN A 1 79 ? -14.393 -12.365 17.105 1.00 60.41 79 GLN A C 1
ATOM 600 O O . GLN A 1 79 ? -14.326 -12.879 15.992 1.00 60.41 79 GLN A O 1
ATOM 605 N N . ARG A 1 80 ? -14.520 -11.049 17.278 1.00 62.34 80 ARG A N 1
ATOM 606 C CA . ARG A 1 80 ? -14.376 -10.077 16.197 1.00 62.34 80 ARG A CA 1
ATOM 607 C C . ARG A 1 80 ? -12.937 -10.135 15.683 1.00 62.34 80 ARG A C 1
ATOM 609 O O . ARG A 1 80 ? -12.006 -10.072 16.486 1.00 62.34 80 ARG A O 1
ATOM 616 N N . GLU A 1 81 ? -12.762 -10.273 14.370 1.00 69.88 81 GLU A N 1
ATOM 617 C CA . GLU A 1 81 ? -11.436 -10.230 13.751 1.00 69.88 81 GLU A CA 1
ATOM 618 C C . GLU A 1 81 ? -10.735 -8.926 14.144 1.00 69.88 81 GLU A C 1
ATOM 620 O O . GLU A 1 81 ? -11.300 -7.838 14.022 1.00 69.88 81 GLU A O 1
ATOM 625 N N . ALA A 1 82 ? -9.513 -9.044 14.663 1.00 74.75 82 ALA A N 1
ATOM 626 C CA . ALA A 1 82 ? -8.767 -7.907 15.191 1.00 74.75 82 ALA A CA 1
ATOM 627 C C . ALA A 1 82 ? -8.329 -6.919 14.091 1.00 74.75 82 ALA A C 1
ATOM 629 O O . ALA A 1 82 ? -8.097 -5.748 14.379 1.00 74.75 82 ALA A O 1
ATOM 630 N N . LEU A 1 83 ? -8.279 -7.366 12.831 1.00 79.56 83 LEU A N 1
ATOM 631 C CA . LEU A 1 83 ? -8.086 -6.524 11.654 1.00 79.56 83 LEU A CA 1
ATOM 632 C C . LEU A 1 83 ? -9.036 -6.983 10.540 1.00 79.56 83 LEU A C 1
ATOM 634 O O . LEU A 1 83 ? -8.875 -8.070 9.992 1.00 79.56 83 LEU A O 1
ATOM 638 N N . ALA A 1 84 ? -10.021 -6.154 10.211 1.00 83.94 84 ALA A N 1
ATOM 639 C CA . ALA A 1 84 ? -11.001 -6.395 9.160 1.00 83.94 84 ALA A CA 1
ATOM 640 C C . ALA A 1 84 ? -11.265 -5.099 8.383 1.00 83.94 84 ALA A C 1
ATOM 642 O O . ALA A 1 84 ? -10.878 -4.008 8.803 1.00 83.94 84 ALA A O 1
ATOM 643 N N . PHE A 1 85 ? -11.937 -5.205 7.237 1.00 83.12 85 PHE A N 1
ATOM 644 C CA . PHE A 1 85 ? -12.379 -4.018 6.507 1.00 83.12 85 PHE A CA 1
ATOM 645 C C . PHE A 1 85 ? -13.293 -3.157 7.391 1.00 83.12 85 PHE A C 1
ATOM 647 O O . PHE A 1 85 ? -14.253 -3.656 7.980 1.00 83.12 85 PHE A O 1
ATOM 654 N N . GLY A 1 86 ? -12.989 -1.863 7.482 1.00 78.81 86 GLY A N 1
ATOM 655 C CA . GLY A 1 86 ? -13.695 -0.910 8.336 1.00 78.81 86 GLY A CA 1
ATOM 656 C C . GLY A 1 86 ? -13.304 -0.949 9.817 1.00 78.81 86 GLY A C 1
ATOM 657 O O . GLY A 1 86 ? -13.933 -0.241 10.600 1.00 78.81 86 GLY A O 1
ATOM 658 N N . THR A 1 87 ? -12.299 -1.738 10.220 1.00 82.94 87 THR A N 1
ATOM 659 C CA . THR A 1 87 ? -11.671 -1.587 11.546 1.00 82.94 87 THR A CA 1
ATOM 660 C C . THR A 1 87 ? -11.085 -0.178 11.669 1.00 82.94 87 THR A C 1
ATOM 662 O O . THR A 1 87 ? -10.450 0.283 10.730 1.00 82.94 87 THR A O 1
ATOM 665 N N . ASP A 1 88 ? -11.313 0.500 12.790 1.00 79.00 88 ASP A N 1
ATOM 666 C CA . ASP A 1 88 ? -10.772 1.840 13.079 1.00 79.00 8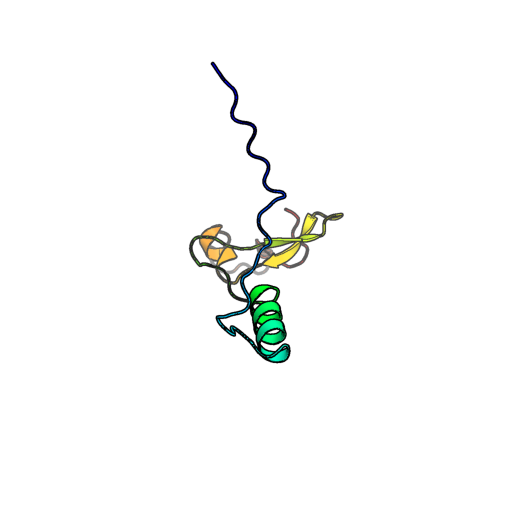8 ASP A CA 1
ATOM 667 C C . ASP A 1 88 ? -9.282 1.751 13.474 1.00 79.00 88 ASP A C 1
ATOM 669 O O . ASP A 1 88 ? -8.914 0.791 14.165 1.00 79.00 88 ASP A O 1
ATOM 673 N N . ILE A 1 89 ? -8.437 2.693 13.028 1.00 72.12 89 ILE A N 1
ATOM 674 C CA . ILE A 1 89 ? -6.973 2.698 13.274 1.00 72.12 89 ILE A CA 1
ATOM 675 C C . ILE A 1 89 ? -6.493 3.795 14.223 1.00 72.12 89 ILE A C 1
ATOM 677 O O . ILE A 1 89 ? -7.006 4.932 14.163 1.00 72.12 89 ILE A O 1
#